Protein AF-A0A1X4NKV0-F1 (afdb_monomer)

Mean predicted aligned error: 7.66 Å

Solvent-accessible surface area (backbone atoms only — not comparable to full-atom values): 5813 Å² total; per-residue (Å²): 141,61,68,67,61,55,55,49,52,53,51,35,36,42,66,33,41,86,75,74,41,76,37,82,85,41,43,68,59,60,76,73,48,93,58,77,46,65,63,72,86,75,58,51,52,80,47,67,41,62,34,37,45,84,96,45,77,42,67,30,39,58,89,44,45,64,68,49,51,55,25,37,76,48,56,2,44,64,49,42,51,52,54,54,50,58,55,53,59,55,63,67,73,64,71,75,82,127

InterPro domains:
  IPR015928 Aconitase/3-isopropylmalate dehydratase, swivel [G3DSA:3.20.19.10] (4-85)

pLDDT: mean 86.45, std 15.25, range [43.81, 97.62]

Organism: NCBI:txid1123756

Foldseek 3Di:
DPVVVVVVQQVCLQQLHDDWADDPVCVVLVVPAPDKDFDLVPDDAQAWTWIDGPPDIDTIGDHDDRVSSVQNVLNHDVSVVVVVVVVVVVVVVPPDDD

Nearest PDB structures (foldseek):
  2dn6-assembly1_A  TM=3.571E-01  e=7.160E-01  Homo sapiens
  5hzi-assembly2_B  TM=4.156E-01  e=5.271E+00  Homo sapiens
  5c6r-assembly1_A  TM=3.438E-01  e=7.272E+00  Mus musculus

Secondary structure (DSSP, 8-state):
--HHHHHHHHHHHHTT----B--TTTHHHHHT-S--EE-STT--TTSPEEEEETTEEEEEB----HHHHHHHHTTSHHHHHHHHHHHHHHHHTT----

Structure (mmCIF, N/CA/C/O backbone):
data_AF-A0A1X4NKV0-F1
#
_entry.id   AF-A0A1X4NKV0-F1
#
loop_
_atom_site.group_PDB
_atom_site.id
_atom_site.type_symbol
_atom_site.label_atom_id
_atom_site.label_alt_id
_atom_site.label_comp_id
_atom_site.label_asym_id
_atom_site.label_entity_id
_atom_site.label_seq_id
_atom_site.pdbx_PDB_ins_code
_atom_site.Cartn_x
_atom_site.Cartn_y
_atom_site.Cartn_z
_atom_site.occupancy
_atom_site.B_iso_or_equiv
_atom_site.auth_seq_id
_atom_site.auth_comp_id
_atom_site.auth_asym_id
_atom_site.auth_atom_id
_atom_site.pdbx_PDB_model_num
ATOM 1 N N . MET A 1 1 ? 9.906 21.221 0.491 1.00 43.81 1 MET A N 1
ATOM 2 C CA . MET A 1 1 ? 10.077 20.156 1.509 1.00 43.81 1 MET A CA 1
ATOM 3 C C . MET A 1 1 ? 9.508 18.839 0.964 1.00 43.81 1 MET A C 1
ATOM 5 O O . MET A 1 1 ? 8.658 18.239 1.595 1.00 43.81 1 MET A O 1
ATOM 9 N N . GLU A 1 2 ? 9.945 18.397 -0.225 1.00 50.53 2 GLU A N 1
ATOM 10 C CA . GLU A 1 2 ? 9.207 17.383 -1.019 1.00 50.53 2 GLU A CA 1
ATOM 11 C C . GLU A 1 2 ? 10.005 16.088 -1.270 1.00 50.53 2 GLU A C 1
ATOM 13 O O . GLU A 1 2 ? 9.430 15.007 -1.370 1.00 50.53 2 GLU A O 1
ATOM 18 N N . ASN A 1 3 ? 11.345 16.143 -1.275 1.00 49.12 3 ASN A N 1
ATOM 19 C CA . ASN A 1 3 ? 12.179 14.961 -1.548 1.00 49.12 3 ASN A CA 1
ATOM 20 C C . ASN A 1 3 ? 12.152 13.894 -0.442 1.00 49.12 3 ASN A C 1
ATOM 22 O O . ASN A 1 3 ? 12.293 12.710 -0.746 1.00 49.12 3 ASN A O 1
ATOM 26 N N . ARG A 1 4 ? 11.950 14.277 0.829 1.00 55.81 4 ARG A N 1
ATOM 27 C CA . ARG A 1 4 ? 11.907 13.303 1.938 1.00 55.81 4 ARG A CA 1
ATOM 28 C C . ARG A 1 4 ? 10.713 12.358 1.803 1.00 55.81 4 ARG A C 1
ATOM 30 O O . ARG A 1 4 ? 10.868 11.170 2.050 1.00 55.81 4 ARG A O 1
ATOM 37 N N . CYS A 1 5 ? 9.573 12.858 1.322 1.00 76.50 5 CYS A N 1
ATOM 38 C CA . CYS A 1 5 ? 8.379 12.044 1.106 1.00 76.50 5 CYS A CA 1
ATOM 39 C C . CYS A 1 5 ? 8.556 11.041 -0.044 1.00 76.50 5 CYS A C 1
ATOM 41 O O . CYS A 1 5 ? 8.096 9.911 0.071 1.00 76.50 5 CYS A O 1
ATOM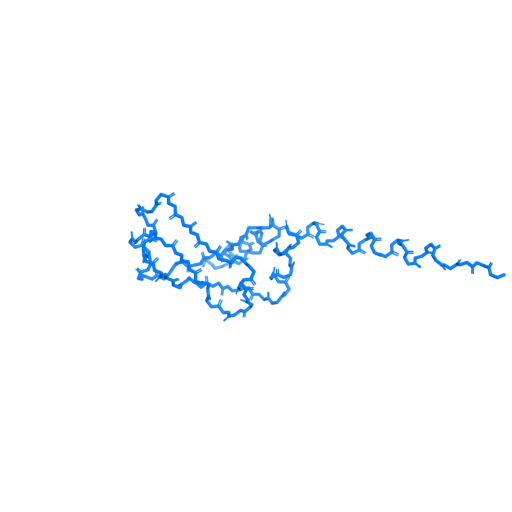 43 N N . ARG A 1 6 ? 9.283 11.402 -1.114 1.00 85.19 6 ARG A N 1
ATOM 44 C CA . ARG A 1 6 ? 9.549 10.494 -2.249 1.00 85.19 6 ARG A CA 1
ATOM 45 C C . ARG A 1 6 ? 10.480 9.341 -1.875 1.00 85.19 6 ARG A C 1
ATOM 47 O O . ARG A 1 6 ? 10.197 8.194 -2.202 1.00 85.19 6 ARG A O 1
ATOM 54 N N . ILE A 1 7 ? 11.578 9.641 -1.175 1.00 89.75 7 ILE A N 1
ATOM 55 C CA . ILE A 1 7 ? 12.526 8.611 -0.718 1.00 89.75 7 ILE A CA 1
ATOM 56 C C . ILE A 1 7 ? 11.848 7.694 0.300 1.00 89.75 7 ILE A C 1
ATOM 58 O O . ILE A 1 7 ? 11.973 6.476 0.214 1.00 89.75 7 ILE A O 1
ATOM 62 N N . PHE A 1 8 ? 11.096 8.271 1.238 1.00 90.75 8 PHE A N 1
ATOM 63 C CA . PHE A 1 8 ? 10.367 7.492 2.229 1.00 90.75 8 PHE A CA 1
ATOM 64 C C . PHE A 1 8 ? 9.343 6.554 1.577 1.00 90.75 8 PHE A C 1
ATOM 66 O O . PHE A 1 8 ? 9.313 5.375 1.912 1.00 90.75 8 PHE A O 1
ATOM 73 N N . HIS A 1 9 ? 8.593 7.032 0.579 1.00 92.44 9 HIS A N 1
ATOM 74 C CA . HIS A 1 9 ? 7.666 6.210 -0.203 1.00 92.44 9 HIS A CA 1
ATOM 75 C C . HIS A 1 9 ? 8.357 5.001 -0.853 1.00 92.44 9 HIS A C 1
ATOM 77 O O . HIS A 1 9 ? 7.915 3.867 -0.679 1.00 92.44 9 HIS A O 1
ATOM 83 N N . ALA A 1 10 ? 9.484 5.225 -1.536 1.00 94.12 10 ALA A N 1
ATOM 84 C CA . ALA A 1 10 ? 10.254 4.145 -2.152 1.00 94.12 10 ALA A CA 1
ATOM 85 C C . ALA A 1 10 ? 10.787 3.142 -1.114 1.00 94.12 10 ALA A C 1
ATOM 87 O O . ALA A 1 10 ? 10.779 1.936 -1.349 1.00 94.12 10 ALA A O 1
ATOM 88 N N . ASN A 1 11 ? 11.219 3.623 0.055 1.00 95.44 11 ASN A N 1
ATOM 89 C CA . ASN A 1 11 ? 11.709 2.759 1.127 1.00 95.44 11 ASN A CA 1
ATOM 90 C C . ASN A 1 11 ? 10.611 1.857 1.704 1.00 95.44 11 ASN A C 1
ATOM 92 O O . ASN A 1 11 ? 10.888 0.690 1.969 1.00 95.44 11 ASN A O 1
ATOM 96 N N . LEU A 1 12 ? 9.382 2.364 1.858 1.00 96.75 12 LEU A N 1
ATOM 97 C CA . LEU A 1 12 ? 8.240 1.551 2.290 1.00 96.75 12 LEU A CA 1
ATOM 98 C C . LEU A 1 12 ? 7.997 0.392 1.317 1.00 96.75 12 LEU A C 1
ATOM 100 O O . LEU A 1 12 ? 7.963 -0.762 1.737 1.00 96.75 12 LEU A O 1
ATOM 104 N N . ILE A 1 13 ? 7.954 0.680 0.014 1.00 96.88 13 ILE A N 1
ATOM 105 C CA . ILE A 1 13 ? 7.772 -0.339 -1.032 1.00 96.88 13 ILE A CA 1
ATOM 106 C C . ILE A 1 13 ? 8.908 -1.364 -1.006 1.00 96.88 13 ILE A C 1
ATOM 108 O O . ILE A 1 13 ? 8.668 -2.571 -1.042 1.00 96.88 13 ILE A O 1
ATOM 112 N N . ASN A 1 14 ? 10.155 -0.897 -0.897 1.00 97.31 14 ASN A N 1
ATOM 113 C CA . ASN A 1 14 ? 11.325 -1.772 -0.831 1.00 97.31 14 ASN A CA 1
ATOM 114 C C . ASN A 1 14 ? 11.276 -2.724 0.371 1.00 97.31 14 ASN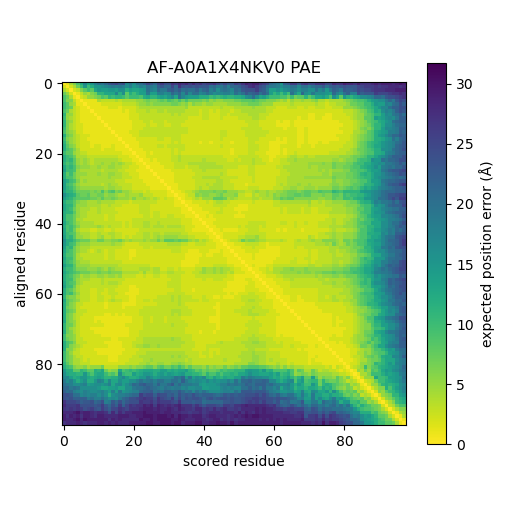 A C 1
ATOM 116 O O . ASN A 1 14 ? 11.772 -3.847 0.267 1.00 97.31 14 ASN A O 1
ATOM 120 N N . ALA A 1 15 ? 10.666 -2.289 1.475 1.00 97.62 15 ALA A N 1
ATOM 121 C CA . ALA A 1 15 ? 10.445 -3.077 2.682 1.00 97.62 15 ALA A CA 1
ATOM 122 C C . ALA A 1 15 ? 9.176 -3.953 2.637 1.00 97.62 15 ALA A C 1
ATOM 124 O O . ALA A 1 15 ? 8.886 -4.628 3.619 1.00 97.62 15 ALA A O 1
ATOM 125 N N . GLY A 1 16 ? 8.416 -3.946 1.535 1.00 96.75 16 GLY A N 1
ATOM 126 C CA . GLY A 1 16 ? 7.169 -4.708 1.416 1.00 96.75 16 GLY A CA 1
ATOM 127 C C . GLY A 1 16 ? 5.958 -4.045 2.085 1.00 96.75 16 GLY A C 1
ATOM 128 O O . GLY A 1 16 ? 4.936 -4.695 2.274 1.00 96.75 16 GLY A O 1
ATOM 129 N N . ILE A 1 17 ? 6.050 -2.763 2.447 1.00 96.88 17 ILE A N 1
ATOM 130 C CA . ILE A 1 17 ? 4.974 -2.005 3.096 1.00 96.88 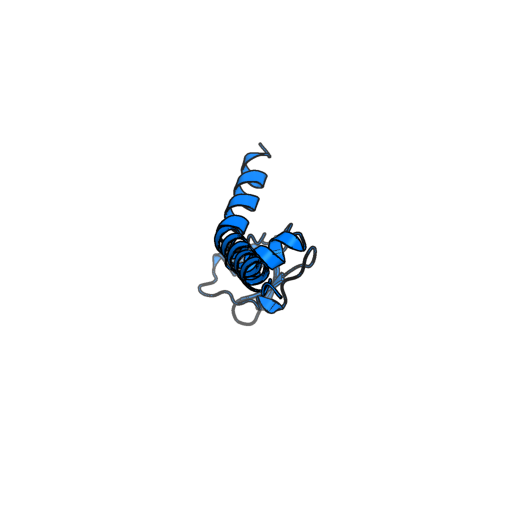17 ILE A CA 1
ATOM 131 C C . ILE A 1 17 ? 4.188 -1.239 2.032 1.00 96.88 17 ILE A C 1
ATOM 133 O O . ILE A 1 17 ? 4.777 -0.48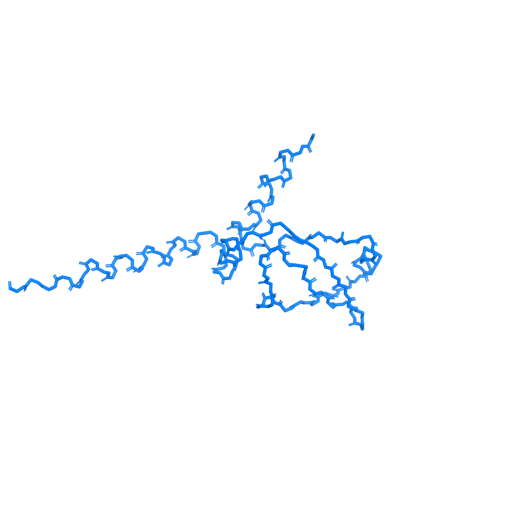7 1.259 1.00 96.88 17 ILE A O 1
ATOM 137 N N . LEU A 1 18 ? 2.859 -1.390 2.023 1.00 95.69 18 LEU A N 1
ATOM 138 C CA . LEU A 1 18 ? 1.947 -0.700 1.106 1.00 95.69 18 LEU A CA 1
ATOM 139 C C . LEU A 1 18 ? 1.710 0.765 1.549 1.00 95.69 18 LEU A C 1
ATOM 141 O O . LEU A 1 18 ? 1.057 0.986 2.571 1.00 95.69 18 LEU A O 1
ATOM 145 N N . PRO A 1 19 ? 2.189 1.782 0.805 1.00 94.25 19 PRO A N 1
ATOM 146 C CA . PRO A 1 19 ? 1.988 3.184 1.161 1.00 94.25 19 PRO A CA 1
ATOM 147 C C . PRO A 1 19 ? 0.646 3.712 0.628 1.00 94.25 19 PRO A C 1
ATOM 149 O O . PRO A 1 19 ? 0.533 4.078 -0.543 1.00 94.25 19 PRO A O 1
ATOM 152 N N . LEU A 1 20 ? -0.364 3.788 1.496 1.00 93.69 20 LEU A N 1
ATOM 153 C CA . LEU A 1 20 ? -1.677 4.360 1.177 1.00 93.69 20 LEU A CA 1
ATOM 154 C C . LEU A 1 20 ? -1.794 5.808 1.661 1.00 93.69 20 LEU A C 1
ATOM 156 O O . LEU A 1 20 ? -1.255 6.182 2.702 1.00 93.69 20 LEU A O 1
ATOM 160 N N . ILE A 1 21 ? -2.535 6.615 0.907 1.00 92.38 21 ILE A N 1
ATOM 161 C CA . ILE A 1 21 ? -2.842 8.010 1.216 1.00 92.38 21 ILE A CA 1
ATOM 162 C C . ILE A 1 21 ? -4.348 8.119 1.443 1.00 92.38 21 ILE A C 1
ATOM 164 O O . ILE A 1 21 ? -5.147 7.859 0.536 1.00 92.38 21 ILE A O 1
ATOM 168 N N . ALA A 1 22 ? -4.724 8.510 2.660 1.00 91.69 22 ALA A N 1
ATOM 169 C CA . ALA A 1 22 ? -6.115 8.710 3.027 1.00 91.69 22 ALA A CA 1
ATOM 170 C C . ALA A 1 22 ? -6.714 9.937 2.338 1.00 91.69 22 ALA A C 1
ATOM 172 O O . ALA A 1 22 ? -6.106 11.010 2.321 1.00 91.69 22 ALA A O 1
ATOM 173 N N . THR A 1 23 ? -7.925 9.785 1.806 1.00 90.25 23 THR A N 1
ATOM 174 C CA . THR A 1 23 ? -8.709 10.925 1.327 1.00 90.25 23 THR A CA 1
ATOM 175 C C . THR A 1 23 ? -9.322 11.672 2.509 1.00 90.25 23 THR A C 1
ATOM 177 O O . THR A 1 23 ? -9.398 11.143 3.620 1.00 90.25 23 THR A O 1
ATOM 180 N N . VAL A 1 24 ? -9.758 12.912 2.286 1.00 91.38 24 VAL A N 1
ATOM 181 C CA . VAL A 1 24 ? -10.367 13.741 3.339 1.00 91.38 24 VAL A CA 1
ATOM 182 C C . VAL A 1 24 ? -11.618 13.068 3.909 1.00 91.38 24 VAL A C 1
ATOM 184 O O . VAL A 1 24 ? -11.852 13.124 5.112 1.00 91.38 24 VAL A O 1
ATOM 187 N N . GLU A 1 25 ? -12.380 12.368 3.069 1.00 91.38 25 GLU A N 1
ATOM 188 C CA . GLU A 1 25 ? -13.603 11.669 3.467 1.00 91.38 25 GLU A CA 1
ATOM 189 C C . GLU A 1 25 ? -13.318 10.452 4.358 1.00 91.38 25 GLU A C 1
ATOM 191 O O . GLU A 1 25 ? -14.107 10.144 5.247 1.00 91.38 25 GLU A O 1
ATOM 196 N N .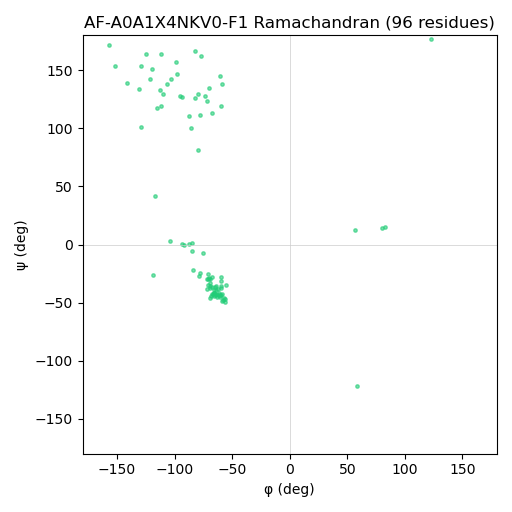 ALA A 1 26 ? -12.188 9.769 4.145 1.00 90.94 26 ALA A N 1
ATOM 197 C CA . ALA A 1 26 ? -11.817 8.571 4.896 1.00 90.94 26 ALA A CA 1
ATOM 198 C C . ALA A 1 26 ? -11.123 8.879 6.236 1.00 90.94 26 ALA A C 1
ATOM 200 O O . ALA A 1 26 ? -11.108 8.031 7.127 1.00 90.94 26 ALA A O 1
ATOM 201 N N . GLN A 1 27 ? -10.534 10.071 6.392 1.00 90.88 27 GLN A N 1
ATOM 202 C CA . GLN A 1 27 ? -9.736 10.432 7.572 1.00 90.88 27 GLN A CA 1
ATOM 203 C C . GLN A 1 27 ? -10.482 10.297 8.910 1.00 90.88 27 GLN A C 1
ATOM 205 O O . GLN A 1 27 ? -9.904 9.700 9.820 1.00 90.88 27 GLN A O 1
ATOM 210 N N . PRO A 1 28 ? -11.731 10.786 9.068 1.00 93.06 28 PRO A N 1
ATOM 211 C CA . PRO A 1 28 ? -12.450 10.650 10.333 1.00 93.06 28 PRO A CA 1
ATOM 212 C C . PRO A 1 28 ? -12.682 9.188 10.722 1.00 93.06 28 PRO A C 1
ATOM 214 O O . PRO A 1 28 ? -12.451 8.823 11.869 1.00 93.06 28 PRO A O 1
ATOM 217 N N . ALA A 1 29 ? -13.074 8.347 9.758 1.00 91.38 29 ALA A N 1
ATOM 218 C CA . ALA A 1 29 ? -13.321 6.928 9.994 1.00 91.38 29 ALA A CA 1
ATOM 219 C C . ALA A 1 29 ? -12.027 6.175 10.338 1.00 91.38 29 ALA A C 1
ATOM 221 O O . ALA A 1 29 ? -12.012 5.391 11.280 1.00 91.38 29 ALA A O 1
ATOM 222 N N . LEU A 1 30 ? -10.928 6.456 9.625 1.00 92.38 30 LEU A N 1
ATOM 223 C CA . LEU A 1 30 ? -9.614 5.857 9.888 1.00 92.38 30 LEU A CA 1
ATOM 224 C C . LEU A 1 30 ? -9.049 6.240 11.260 1.00 92.38 30 LEU A C 1
ATOM 226 O O . LEU A 1 30 ? -8.389 5.420 11.889 1.00 92.38 30 LEU A O 1
ATOM 230 N N . ALA A 1 31 ? -9.292 7.467 11.727 1.00 91.69 31 ALA A N 1
ATOM 231 C CA . ALA A 1 31 ? -8.767 7.941 13.007 1.00 91.69 31 ALA A CA 1
ATOM 232 C C . ALA A 1 31 ? -9.385 7.224 14.218 1.00 91.69 31 ALA A C 1
ATOM 234 O O . ALA A 1 31 ? -8.738 7.118 15.257 1.00 91.69 31 ALA A O 1
ATOM 235 N N . SER A 1 32 ? -10.624 6.745 14.089 1.00 91.88 32 SER A N 1
ATOM 236 C CA . SER A 1 32 ? -11.346 6.012 15.136 1.00 91.88 32 SER A CA 1
ATOM 237 C C . SER A 1 32 ? -11.421 4.503 14.890 1.00 91.88 32 SER A C 1
ATOM 239 O O . SER A 1 32 ? -12.112 3.807 15.628 1.00 91.88 32 SER A O 1
ATOM 241 N N . ALA A 1 33 ? -10.790 3.999 13.828 1.00 91.12 33 ALA A N 1
ATOM 242 C CA . ALA A 1 33 ? -10.868 2.593 13.458 1.00 91.12 33 ALA A CA 1
ATOM 243 C C . ALA A 1 33 ? -9.876 1.743 14.258 1.00 91.12 33 ALA A C 1
ATOM 245 O O . ALA A 1 33 ? -8.670 1.972 14.196 1.00 91.12 33 ALA A O 1
ATOM 246 N N . ASP A 1 34 ? -10.374 0.692 14.908 1.00 91.94 34 ASP A N 1
ATOM 247 C CA . ASP A 1 34 ? -9.525 -0.353 15.496 1.00 91.94 34 ASP A CA 1
ATOM 248 C C . ASP A 1 34 ? -9.024 -1.352 14.439 1.00 91.94 34 ASP A C 1
ATOM 250 O O . ASP A 1 34 ? -7.969 -1.969 14.590 1.00 91.94 34 ASP A O 1
ATOM 254 N N . GLN A 1 35 ? -9.787 -1.521 13.354 1.00 94.12 35 GLN A N 1
ATOM 255 C CA . GLN A 1 35 ? -9.498 -2.477 12.292 1.00 94.12 35 GLN A CA 1
ATOM 256 C C . GLN A 1 35 ? -9.828 -1.896 10.915 1.00 94.12 35 GLN A C 1
ATOM 258 O O . GLN A 1 35 ? -10.869 -1.271 10.714 1.00 94.12 35 GLN A O 1
ATOM 263 N N . VAL A 1 36 ? -8.941 -2.164 9.955 1.00 95.06 36 VAL A N 1
ATOM 264 C CA . VAL A 1 36 ? -9.097 -1.831 8.535 1.00 95.06 36 VAL A CA 1
ATOM 265 C C . VAL A 1 36 ? -8.772 -3.077 7.722 1.00 95.06 36 VAL A C 1
ATOM 267 O O . VAL A 1 36 ? -7.764 -3.738 7.983 1.00 95.06 36 VAL A O 1
ATOM 270 N N . SER A 1 37 ? -9.606 -3.404 6.741 1.00 96.06 37 SER A N 1
ATOM 271 C CA . SER A 1 37 ? -9.362 -4.502 5.805 1.00 96.06 37 SER A CA 1
ATOM 272 C C . SER A 1 37 ? -9.280 -3.994 4.369 1.00 96.06 37 SER A C 1
ATOM 274 O O . SER A 1 37 ? -9.862 -2.975 4.000 1.00 96.06 37 SER A O 1
ATOM 276 N N . LEU A 1 38 ? -8.510 -4.701 3.547 1.00 96.19 38 LEU A N 1
ATOM 277 C CA . LEU A 1 38 ? -8.425 -4.483 2.108 1.00 96.19 38 LEU A CA 1
ATOM 278 C C . LEU A 1 38 ? -8.071 -5.798 1.421 1.00 96.19 38 LEU A C 1
ATOM 280 O O . LEU A 1 38 ? -7.428 -6.660 2.023 1.00 96.19 38 LEU A O 1
ATOM 284 N N . ASP A 1 39 ? -8.470 -5.930 0.160 1.00 95.62 39 ASP A N 1
ATOM 285 C CA . ASP A 1 39 ? -8.005 -7.008 -0.707 1.00 95.62 39 ASP A CA 1
ATOM 286 C C . ASP A 1 39 ? -6.709 -6.568 -1.394 1.00 95.62 39 ASP A C 1
ATOM 288 O O . ASP A 1 39 ? -6.700 -5.660 -2.230 1.00 95.62 39 ASP A O 1
ATOM 292 N N . PHE A 1 40 ? -5.598 -7.194 -1.008 1.00 94.44 40 PHE A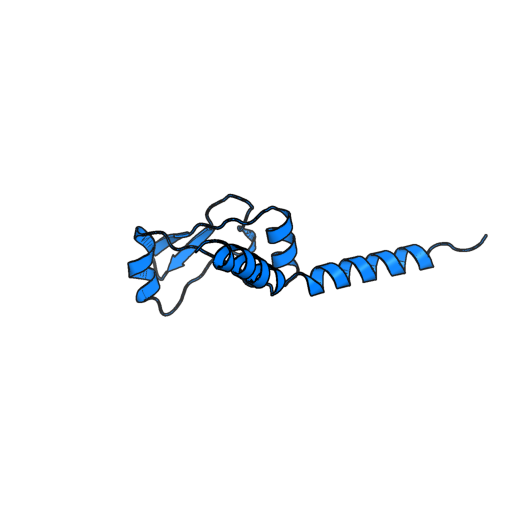 N 1
ATOM 293 C CA . PHE A 1 40 ? -4.291 -6.851 -1.550 1.00 94.44 40 PHE A CA 1
ATOM 294 C C . PHE A 1 40 ? -4.123 -7.316 -3.005 1.00 94.44 40 PHE A C 1
ATOM 296 O O . PHE A 1 40 ? -3.430 -6.656 -3.782 1.00 94.44 40 PHE A O 1
ATOM 303 N N . ASP A 1 41 ? -4.790 -8.398 -3.412 1.00 92.94 41 ASP A N 1
ATOM 304 C CA . ASP A 1 41 ? -4.696 -8.912 -4.782 1.00 92.94 41 ASP A CA 1
ATOM 305 C C . ASP A 1 41 ? -5.402 -7.987 -5.783 1.00 92.94 41 ASP A C 1
ATOM 307 O O . ASP A 1 41 ? -5.006 -7.898 -6.950 1.00 92.94 41 ASP A O 1
ATOM 311 N N . ALA A 1 42 ? -6.383 -7.217 -5.306 1.00 93.38 42 ALA A N 1
ATOM 312 C CA . ALA A 1 42 ? -7.060 -6.177 -6.071 1.00 93.38 42 ALA A CA 1
ATOM 313 C C . ALA A 1 42 ? -6.229 -4.889 -6.255 1.00 93.38 42 ALA A C 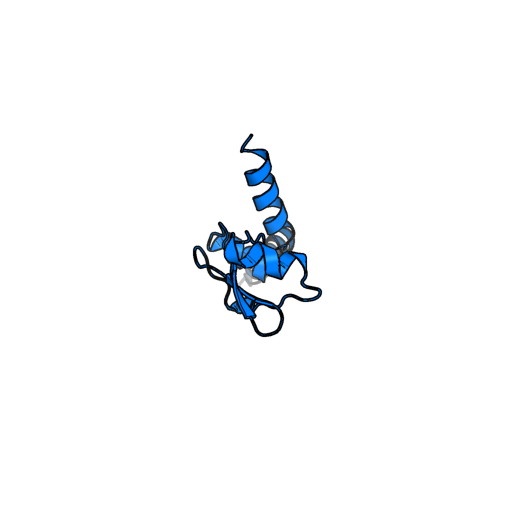1
ATOM 315 O O . ALA A 1 42 ? -6.644 -4.004 -7.007 1.00 93.38 42 ALA A O 1
ATOM 316 N N . VAL A 1 43 ? -5.060 -4.755 -5.611 1.00 94.88 43 VAL A N 1
ATOM 317 C CA . VAL A 1 43 ? -4.199 -3.569 -5.755 1.00 94.88 43 VAL A CA 1
ATOM 318 C C . VAL A 1 43 ? -3.546 -3.551 -7.141 1.00 94.88 43 VAL A C 1
ATOM 320 O O . VAL A 1 43 ? -2.835 -4.479 -7.547 1.00 94.88 43 VAL A O 1
ATOM 323 N N . GLN A 1 44 ? -3.766 -2.453 -7.865 1.00 95.06 44 GLN A N 1
ATOM 324 C CA . GLN A 1 44 ? -3.269 -2.225 -9.220 1.00 95.06 44 GLN A CA 1
ATOM 325 C C . GLN A 1 44 ? -2.566 -0.872 -9.320 1.00 95.06 44 GLN A C 1
ATOM 327 O O . GLN A 1 44 ? -2.874 0.054 -8.576 1.00 95.06 44 GLN A O 1
ATOM 332 N N . SER A 1 45 ? -1.634 -0.747 -10.264 1.00 94.50 45 SER A N 1
ATOM 333 C CA . SER A 1 45 ? -0.964 0.526 -10.536 1.00 94.50 45 SER A CA 1
ATOM 334 C C . SER A 1 45 ? -1.974 1.607 -10.912 1.00 94.50 45 SER A C 1
ATOM 336 O O . SER A 1 45 ? -2.893 1.338 -11.684 1.00 94.50 45 SER A O 1
ATOM 338 N N . ASP A 1 46 ? -1.778 2.816 -10.387 1.00 86.88 46 ASP A N 1
ATOM 339 C CA . ASP A 1 46 ? -2.594 4.006 -10.681 1.00 86.88 46 ASP A CA 1
ATOM 340 C C . ASP A 1 46 ? -4.111 3.877 -10.404 1.00 86.88 46 ASP A C 1
ATOM 342 O O . ASP A 1 46 ? -4.891 4.754 -10.778 1.00 86.88 46 ASP A O 1
ATOM 346 N N . ALA A 1 47 ? -4.544 2.824 -9.702 1.00 92.56 47 ALA A N 1
ATOM 347 C CA . ALA A 1 47 ? -5.929 2.629 -9.286 1.00 92.56 47 ALA A CA 1
ATOM 348 C C . ALA A 1 47 ? -6.090 2.883 -7.775 1.00 92.56 47 ALA A C 1
ATOM 350 O O . ALA A 1 47 ? -5.253 2.445 -6.988 1.00 92.56 47 ALA A O 1
ATOM 351 N N . PRO A 1 48 ? -7.163 3.561 -7.326 1.00 93.94 48 PRO A N 1
ATOM 352 C CA . PRO A 1 48 ? -7.474 3.655 -5.903 1.00 93.94 48 PRO A CA 1
ATOM 353 C C . PRO A 1 48 ? -7.725 2.279 -5.277 1.00 93.94 48 PRO A C 1
ATOM 355 O O . PRO A 1 48 ? -8.348 1.412 -5.890 1.00 93.94 48 PRO A O 1
ATOM 358 N N . VAL A 1 49 ? -7.318 2.115 -4.021 1.00 95.94 49 VAL A N 1
ATOM 359 C CA . VAL A 1 49 ? -7.519 0.890 -3.241 1.00 95.94 49 VAL A CA 1
ATOM 360 C C . VAL A 1 49 ? -8.801 1.014 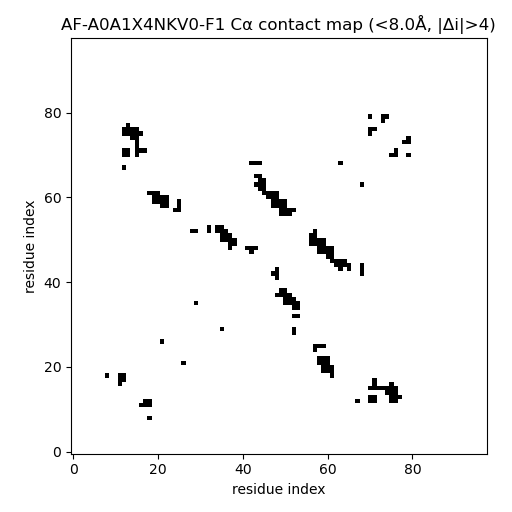-2.436 1.00 95.94 49 VAL A C 1
ATOM 362 O O . VAL A 1 49 ? -8.984 1.981 -1.692 1.00 95.94 49 VAL A O 1
ATOM 365 N N . LYS A 1 50 ? -9.692 0.031 -2.571 1.00 96.69 50 LYS A N 1
ATOM 366 C CA . LYS A 1 50 ? -10.861 -0.083 -1.700 1.00 96.69 50 LYS A CA 1
ATOM 367 C C . LYS A 1 50 ? -10.407 -0.575 -0.326 1.00 96.69 50 LYS A C 1
ATOM 369 O O . LYS A 1 50 ? -9.744 -1.605 -0.236 1.00 96.69 50 LYS A O 1
ATOM 374 N N . VAL A 1 51 ? -10.792 0.147 0.718 1.00 96.62 51 VAL A N 1
ATOM 375 C CA . VAL A 1 51 ? -10.611 -0.268 2.111 1.00 96.62 51 VAL A CA 1
ATOM 376 C C . VAL A 1 51 ? -11.962 -0.325 2.801 1.00 96.62 51 VAL A C 1
ATOM 378 O O . VAL A 1 51 ? -12.821 0.522 2.549 1.00 96.62 51 VAL A O 1
ATOM 381 N N . ASP A 1 52 ? -12.138 -1.311 3.666 1.00 96.62 52 ASP A N 1
ATOM 382 C CA . ASP A 1 52 ? -13.339 -1.499 4.464 1.00 96.62 52 ASP A CA 1
ATOM 383 C C . ASP A 1 52 ? -13.011 -1.207 5.941 1.00 96.62 52 ASP A C 1
ATOM 385 O O . ASP A 1 52 ? -12.004 -1.670 6.487 1.00 96.62 52 ASP A O 1
ATOM 389 N N . ILE A 1 53 ? -13.838 -0.367 6.565 1.00 94.12 53 ILE A N 1
ATOM 390 C CA . ILE A 1 53 ? -13.730 0.088 7.955 1.00 94.12 53 ILE A CA 1
ATOM 391 C C . ILE A 1 53 ? -15.092 -0.145 8.608 1.00 94.12 53 ILE A C 1
ATOM 393 O O . ILE A 1 53 ? -16.042 0.609 8.384 1.00 94.12 53 ILE A O 1
ATOM 397 N N . GLY A 1 54 ? -15.213 -1.223 9.384 1.00 90.00 54 GLY A N 1
ATOM 398 C CA . GLY A 1 54 ? -16.515 -1.689 9.864 1.00 90.00 54 GLY A CA 1
ATOM 399 C C . GLY A 1 54 ? -17.449 -2.004 8.690 1.00 90.00 54 GLY A C 1
ATOM 400 O O . GLY A 1 54 ? -17.116 -2.813 7.829 1.00 90.00 54 GLY A O 1
ATOM 401 N N . GLU A 1 55 ? -18.606 -1.343 8.641 1.00 90.81 55 GLU A N 1
ATOM 402 C CA . GLU A 1 55 ? -19.602 -1.494 7.565 1.00 90.81 55 GLU A CA 1
ATOM 403 C C . GLU A 1 55 ? -19.424 -0.484 6.416 1.00 90.81 55 GLU A C 1
ATOM 405 O O . GLU A 1 55 ? -20.196 -0.480 5.456 1.00 90.81 55 GLU A O 1
ATOM 410 N N . GLN A 1 56 ? -18.425 0.400 6.503 1.00 93.06 56 GLN A N 1
ATOM 411 C CA . GLN A 1 56 ? -18.194 1.459 5.524 1.00 93.06 56 GLN A CA 1
ATOM 412 C C . GLN A 1 56 ? -17.028 1.120 4.598 1.00 93.06 56 GLN A C 1
ATOM 414 O O . GLN A 1 56 ? -16.002 0.600 5.029 1.00 93.06 56 GLN A O 1
ATOM 419 N N . SER A 1 57 ? -17.162 1.483 3.323 1.00 95.31 57 SER A N 1
ATOM 420 C CA . SER A 1 57 ? -16.105 1.336 2.323 1.00 95.31 57 SER A CA 1
ATOM 421 C C . SER A 1 57 ? -15.594 2.695 1.866 1.00 95.31 57 SER A C 1
ATOM 423 O O . SER A 1 57 ? -16.375 3.561 1.470 1.00 95.31 57 SER A O 1
ATOM 425 N N . PHE A 1 58 ? -14.275 2.844 1.816 1.00 95.44 58 PHE A N 1
ATOM 426 C CA . PHE A 1 58 ? -13.600 4.042 1.325 1.00 95.44 58 PHE A CA 1
ATOM 427 C C . PHE A 1 58 ? -12.620 3.698 0.207 1.00 95.44 58 PHE A C 1
ATOM 429 O O . PHE A 1 58 ? -12.238 2.544 0.009 1.00 95.44 58 PHE A O 1
ATOM 436 N N . ARG A 1 59 ? -12.202 4.718 -0.545 1.00 95.38 59 ARG A N 1
ATOM 437 C CA . ARG A 1 59 ? -11.141 4.597 -1.547 1.00 95.38 59 ARG A CA 1
ATOM 438 C C . ARG A 1 59 ? -9.935 5.391 -1.080 1.00 95.38 59 ARG A C 1
ATOM 440 O O . ARG A 1 59 ? -10.039 6.601 -0.926 1.00 95.38 59 ARG A O 1
ATOM 447 N N . LEU A 1 60 ? -8.805 4.723 -0.877 1.00 94.44 60 LEU A N 1
ATOM 448 C CA . LEU A 1 60 ? -7.520 5.373 -0.618 1.00 94.44 60 LEU A CA 1
ATOM 449 C C . LEU A 1 60 ? -6.707 5.431 -1.911 1.00 94.44 60 LEU A C 1
ATOM 451 O O . LEU A 1 60 ? -6.930 4.655 -2.839 1.00 94.44 60 LEU A O 1
ATOM 455 N N . THR A 1 61 ? -5.762 6.360 -1.985 1.00 93.88 61 THR A N 1
ATOM 456 C CA . THR A 1 61 ? -4.931 6.560 -3.183 1.00 93.88 61 THR A CA 1
ATOM 457 C C . THR A 1 61 ? -3.479 6.179 -2.923 1.00 93.88 61 THR A C 1
ATOM 459 O O . THR A 1 61 ? -3.056 6.044 -1.776 1.00 93.88 61 THR A O 1
ATOM 462 N N . HIS A 1 62 ? -2.704 5.992 -3.989 1.00 93.19 62 HIS A N 1
ATOM 463 C CA . HIS A 1 62 ? -1.268 5.729 -3.926 1.00 93.19 62 HIS A CA 1
ATOM 464 C C . HIS A 1 62 ? -0.588 6.130 -5.240 1.00 93.19 62 HIS A C 1
ATOM 466 O O . HIS A 1 62 ? -1.260 6.386 -6.237 1.00 93.19 62 HIS A O 1
ATOM 472 N N . GLN A 1 63 ? 0.744 6.106 -5.268 1.00 92.81 63 GLN A N 1
ATOM 473 C CA . GLN A 1 63 ? 1.560 6.383 -6.460 1.00 92.81 63 GLN A CA 1
ATOM 474 C C . GLN A 1 63 ? 2.390 5.155 -6.880 1.00 92.81 63 GLN A C 1
ATOM 476 O O . GLN A 1 63 ? 3.572 5.272 -7.190 1.00 92.81 63 GLN A O 1
ATOM 481 N N . LEU A 1 64 ? 1.784 3.964 -6.834 1.00 94.12 64 LEU A N 1
ATOM 482 C CA . LEU A 1 64 ? 2.446 2.713 -7.202 1.00 94.12 64 LEU A CA 1
ATOM 483 C C . LEU A 1 64 ? 2.491 2.522 -8.715 1.00 94.12 64 LEU A C 1
ATOM 485 O O . LEU A 1 64 ? 1.459 2.537 -9.387 1.00 94.12 64 LEU A O 1
ATOM 489 N N . THR A 1 65 ? 3.682 2.226 -9.224 1.00 95.44 65 THR A N 1
ATOM 490 C CA . THR A 1 65 ? 3.870 1.715 -10.583 1.00 95.44 65 THR A CA 1
ATOM 491 C C . THR A 1 65 ? 3.620 0.205 -10.639 1.00 95.44 65 THR A C 1
ATOM 493 O O . THR A 1 65 ? 3.630 -0.489 -9.620 1.00 95.44 65 THR A O 1
ATOM 496 N N . ALA A 1 66 ? 3.491 -0.357 -11.845 1.00 95.56 66 ALA A N 1
ATOM 497 C CA . ALA A 1 66 ? 3.374 -1.810 -12.025 1.00 95.56 66 ALA A CA 1
ATOM 498 C C . ALA A 1 66 ? 4.548 -2.587 -11.390 1.00 95.56 66 ALA A C 1
ATOM 500 O O . ALA A 1 66 ? 4.363 -3.672 -10.834 1.00 95.56 66 ALA A O 1
ATOM 501 N N . ARG A 1 67 ? 5.756 -2.005 -11.423 1.00 95.00 67 ARG A N 1
ATOM 502 C CA . ARG A 1 67 ? 6.957 -2.576 -10.802 1.00 95.00 67 ARG A CA 1
ATOM 503 C C . ARG A 1 67 ? 6.859 -2.588 -9.277 1.00 95.00 67 ARG A C 1
ATOM 505 O O . ARG A 1 67 ? 7.346 -3.531 -8.648 1.00 95.00 67 ARG A O 1
ATOM 512 N N . ASP A 1 68 ? 6.259 -1.562 -8.689 1.00 96.31 68 ASP A N 1
ATOM 513 C CA . ASP A 1 68 ? 6.072 -1.472 -7.241 1.00 96.31 68 ASP A CA 1
ATOM 514 C C . ASP A 1 68 ? 5.065 -2.518 -6.771 1.00 96.31 68 ASP A C 1
ATOM 516 O O . ASP A 1 68 ? 5.359 -3.259 -5.836 1.00 96.31 68 ASP A O 1
ATOM 520 N N . CYS A 1 69 ? 3.942 -2.677 -7.482 1.00 96.38 69 CYS A N 1
ATOM 521 C CA . CYS A 1 69 ? 2.962 -3.730 -7.202 1.00 96.38 69 CYS A CA 1
ATOM 522 C C . CYS A 1 69 ? 3.593 -5.132 -7.244 1.00 96.38 69 CYS A C 1
ATOM 524 O O . CYS A 1 69 ? 3.383 -5.932 -6.338 1.00 96.38 69 CYS A O 1
ATOM 526 N N . GLU A 1 70 ? 4.407 -5.431 -8.262 1.00 95.25 70 GLU A N 1
ATOM 527 C CA . GLU A 1 70 ? 5.156 -6.694 -8.340 1.00 95.25 70 GLU A CA 1
ATOM 528 C C . GLU A 1 70 ? 6.104 -6.869 -7.145 1.00 95.25 70 GLU A C 1
ATOM 530 O O . GLU A 1 70 ? 6.184 -7.944 -6.557 1.00 95.25 70 GLU A O 1
ATOM 535 N N . THR A 1 71 ? 6.810 -5.803 -6.764 1.00 96.56 71 THR A N 1
ATOM 536 C CA . THR A 1 71 ? 7.743 -5.824 -5.631 1.00 96.56 71 THR A CA 1
ATOM 537 C C . THR A 1 71 ? 7.016 -6.107 -4.317 1.00 96.56 71 THR A C 1
ATOM 539 O O . THR A 1 71 ? 7.475 -6.940 -3.540 1.00 96.56 71 THR A O 1
ATOM 542 N N . LEU A 1 72 ? 5.861 -5.477 -4.094 1.00 97.06 72 LEU A N 1
ATOM 543 C CA . LEU A 1 72 ? 5.035 -5.697 -2.908 1.00 97.06 72 LEU A CA 1
ATOM 544 C C . LEU A 1 72 ? 4.453 -7.118 -2.865 1.00 97.06 72 LEU A C 1
ATOM 546 O O . LEU A 1 72 ? 4.506 -7.751 -1.816 1.00 97.06 72 LEU A O 1
ATOM 550 N N . ARG A 1 73 ? 3.984 -7.666 -3.998 1.00 95.56 73 ARG A N 1
ATOM 551 C CA . ARG A 1 73 ? 3.508 -9.067 -4.087 1.00 95.56 73 ARG A CA 1
ATOM 552 C C . ARG A 1 73 ? 4.580 -10.089 -3.720 1.00 95.56 73 ARG A C 1
ATOM 554 O O . ARG A 1 73 ? 4.262 -11.172 -3.246 1.00 95.56 73 ARG A O 1
ATOM 561 N N . LEU A 1 74 ? 5.848 -9.748 -3.934 1.00 95.44 74 LEU A N 1
ATOM 562 C CA . LEU A 1 74 ? 6.987 -10.585 -3.565 1.00 95.44 74 LEU A CA 1
ATOM 563 C C . LEU A 1 74 ? 7.466 -10.344 -2.125 1.00 95.44 74 LEU A C 1
ATOM 565 O O . LEU A 1 74 ? 8.419 -10.987 -1.700 1.00 95.44 74 LEU A O 1
ATOM 569 N N . GLY A 1 75 ? 6.828 -9.444 -1.370 1.00 94.81 75 GLY A N 1
ATOM 570 C CA . GLY A 1 75 ? 7.202 -9.110 0.007 1.00 94.81 75 GLY A CA 1
ATOM 571 C C . GLY A 1 75 ? 8.345 -8.097 0.125 1.00 94.81 75 GLY A C 1
ATOM 572 O O . GLY A 1 75 ? 8.925 -7.954 1.197 1.00 94.81 75 GLY A O 1
ATOM 573 N N . GLY A 1 76 ? 8.690 -7.396 -0.959 1.00 96.62 76 GLY A N 1
ATOM 574 C CA . GLY A 1 76 ? 9.708 -6.346 -0.974 1.00 96.62 76 GLY A CA 1
ATOM 575 C C . GLY A 1 76 ? 10.840 -6.582 -1.977 1.00 96.62 76 GLY A C 1
ATOM 576 O O . GLY A 1 76 ? 10.923 -7.596 -2.677 1.00 96.62 76 GLY A O 1
ATOM 577 N N . LEU A 1 77 ? 11.748 -5.606 -2.057 1.00 96.69 77 LEU A N 1
ATOM 578 C CA . LEU A 1 77 ? 12.795 -5.569 -3.080 1.00 96.69 77 LEU A CA 1
ATOM 579 C C . LEU A 1 77 ? 13.806 -6.709 -2.921 1.00 96.69 77 LEU A C 1
ATOM 581 O O . LEU A 1 77 ? 14.195 -7.324 -3.913 1.00 96.69 77 LEU A O 1
ATOM 585 N N . LEU A 1 78 ? 14.225 -7.010 -1.690 1.00 95.38 78 LEU A N 1
ATOM 586 C CA . LEU A 1 78 ? 15.203 -8.073 -1.442 1.00 95.38 78 LEU A CA 1
ATOM 587 C C . LEU A 1 78 ? 14.658 -9.443 -1.854 1.00 95.38 78 LEU A C 1
ATOM 589 O O . LEU A 1 78 ? 15.342 -10.176 -2.562 1.00 95.38 78 LEU A O 1
ATOM 593 N N . ALA A 1 79 ? 13.409 -9.748 -1.498 1.00 94.69 79 ALA A N 1
ATOM 594 C CA . ALA A 1 79 ? 12.759 -10.998 -1.878 1.00 94.69 79 ALA A CA 1
ATOM 595 C C . ALA A 1 79 ? 12.642 -11.141 -3.405 1.00 94.69 79 ALA A C 1
ATOM 597 O O . ALA A 1 79 ? 12.971 -12.189 -3.969 1.00 94.69 79 ALA A O 1
ATOM 598 N N . ARG A 1 80 ? 12.286 -10.051 -4.096 1.00 93.88 80 ARG A N 1
ATOM 599 C CA . ARG A 1 80 ? 12.280 -9.995 -5.562 1.00 93.88 80 ARG A CA 1
ATOM 600 C C . ARG A 1 80 ? 13.653 -10.297 -6.167 1.00 93.88 80 ARG A C 1
ATOM 602 O O . ARG A 1 80 ? 13.748 -11.101 -7.096 1.00 93.88 80 ARG A O 1
ATOM 609 N N . LEU A 1 81 ? 14.714 -9.671 -5.658 1.00 92.94 81 LEU A N 1
ATOM 610 C CA . LEU A 1 81 ? 16.079 -9.896 -6.145 1.00 92.94 81 LEU A CA 1
ATOM 611 C C . LEU A 1 81 ? 16.532 -11.339 -5.885 1.00 92.94 81 LEU A C 1
ATOM 613 O O . LEU A 1 81 ? 17.075 -11.982 -6.784 1.00 92.94 81 LEU A O 1
ATOM 617 N N . SER A 1 82 ? 16.247 -11.893 -4.706 1.00 91.06 82 SER A N 1
ATOM 618 C CA . SER A 1 82 ? 16.553 -13.291 -4.384 1.00 91.06 82 SER A CA 1
ATOM 619 C C . SER A 1 82 ? 15.876 -14.274 -5.348 1.00 91.06 82 SER A C 1
ATOM 621 O O . SER A 1 82 ? 16.530 -15.205 -5.824 1.00 91.06 82 SER A O 1
ATOM 623 N N . GLY A 1 83 ? 14.607 -14.049 -5.707 1.00 82.62 83 GLY A N 1
ATOM 624 C CA . GLY A 1 83 ? 13.889 -14.881 -6.681 1.00 82.62 83 GLY A CA 1
ATOM 625 C C . GLY A 1 83 ? 14.486 -14.822 -8.094 1.00 82.62 83 GLY A C 1
ATOM 626 O O . GLY A 1 83 ? 14.617 -15.848 -8.771 1.00 82.62 83 GLY A O 1
ATOM 627 N N . GLN A 1 84 ? 14.928 -13.639 -8.527 1.00 78.31 84 GLN A N 1
ATOM 628 C CA . GLN A 1 84 ? 15.613 -13.462 -9.814 1.00 78.31 84 GLN A CA 1
ATOM 629 C C . GLN A 1 84 ? 16.971 -14.175 -9.843 1.00 78.31 84 GLN A C 1
ATOM 631 O O . GLN A 1 84 ? 17.306 -14.837 -10.828 1.00 78.31 84 GLN A O 1
ATOM 636 N N . HIS A 1 85 ? 17.734 -14.097 -8.752 1.00 67.44 85 HIS A N 1
ATOM 637 C CA . HIS A 1 85 ? 19.012 -14.796 -8.627 1.00 67.44 85 HIS A CA 1
ATOM 638 C C . HIS A 1 85 ? 18.831 -16.320 -8.619 1.00 67.44 85 HIS A C 1
ATOM 640 O O . HIS A 1 85 ? 19.533 -17.014 -9.352 1.00 67.44 85 HIS A O 1
ATOM 646 N N . ALA A 1 86 ? 17.852 -16.849 -7.880 1.00 63.91 86 ALA A N 1
ATOM 647 C CA . ALA A 1 86 ? 17.554 -18.283 -7.867 1.00 63.91 86 ALA A CA 1
ATOM 648 C C . ALA A 1 86 ? 17.171 -18.821 -9.260 1.00 63.91 86 ALA A C 1
ATOM 650 O O . ALA A 1 86 ? 17.584 -19.917 -9.646 1.00 63.91 86 ALA A O 1
ATOM 651 N N . SER A 1 87 ? 16.429 -18.029 -10.038 1.00 64.31 87 SER A N 1
ATOM 652 C CA . SER A 1 87 ? 16.026 -18.376 -11.408 1.00 64.31 87 SER A CA 1
ATOM 653 C C . SER A 1 87 ? 17.216 -18.384 -12.378 1.00 64.31 87 SER A C 1
ATOM 655 O O . SER A 1 87 ? 17.327 -19.271 -13.225 1.00 64.31 87 SER A O 1
ATOM 657 N N . ARG A 1 88 ? 18.158 -17.446 -12.213 1.00 60.78 88 ARG A N 1
ATOM 658 C CA . ARG A 1 88 ? 19.344 -17.306 -13.072 1.00 60.78 88 ARG A CA 1
ATOM 659 C C . ARG A 1 88 ? 20.377 -18.418 -12.850 1.00 60.78 88 ARG A C 1
ATOM 661 O O . ARG A 1 88 ? 20.933 -18.925 -13.820 1.00 60.78 88 ARG A O 1
ATOM 668 N N . THR A 1 89 ? 20.579 -18.859 -11.607 1.00 61.00 89 THR A N 1
ATOM 669 C CA . THR A 1 89 ? 21.515 -19.952 -11.264 1.00 61.00 89 THR A CA 1
ATOM 670 C C . THR A 1 89 ? 21.026 -21.328 -11.741 1.00 61.00 89 THR A C 1
ATOM 672 O O . THR A 1 89 ? 21.825 -22.212 -12.063 1.00 61.00 89 THR A O 1
ATOM 675 N N . ARG A 1 90 ? 19.703 -21.528 -11.844 1.00 57.28 90 ARG A N 1
ATOM 676 C CA . ARG A 1 90 ? 19.126 -22.759 -12.418 1.00 57.28 90 ARG A CA 1
ATOM 677 C C . ARG A 1 90 ? 19.333 -22.843 -13.931 1.00 57.28 90 ARG A C 1
ATOM 679 O O . ARG A 1 90 ? 19.590 -23.924 -14.447 1.00 57.28 90 ARG A O 1
ATOM 686 N N . GLN A 1 91 ? 19.299 -21.711 -14.631 1.00 55.53 91 GLN A N 1
ATOM 687 C CA . GLN A 1 91 ? 19.479 -21.660 -16.083 1.00 55.53 91 GLN A CA 1
ATOM 688 C C . GLN A 1 91 ? 20.927 -21.954 -16.521 1.00 55.53 91 GLN A C 1
ATOM 690 O O . GLN A 1 91 ? 21.144 -22.521 -17.588 1.00 55.53 91 GLN A O 1
ATOM 695 N N . THR A 1 92 ? 21.924 -21.634 -15.689 1.00 56.75 92 THR A N 1
ATOM 696 C CA . THR A 1 92 ? 23.340 -21.930 -15.977 1.00 56.75 92 THR A CA 1
ATOM 697 C C . THR A 1 92 ? 23.724 -23.390 -15.733 1.00 56.75 92 THR A C 1
ATOM 699 O O . THR A 1 92 ? 24.660 -23.873 -16.361 1.00 56.75 92 THR A O 1
ATOM 702 N N . SER A 1 93 ? 22.997 -24.109 -14.873 1.00 58.44 93 SER A N 1
ATOM 703 C CA . SER A 1 93 ? 23.270 -25.526 -14.565 1.00 58.44 93 SER A CA 1
ATOM 704 C C . S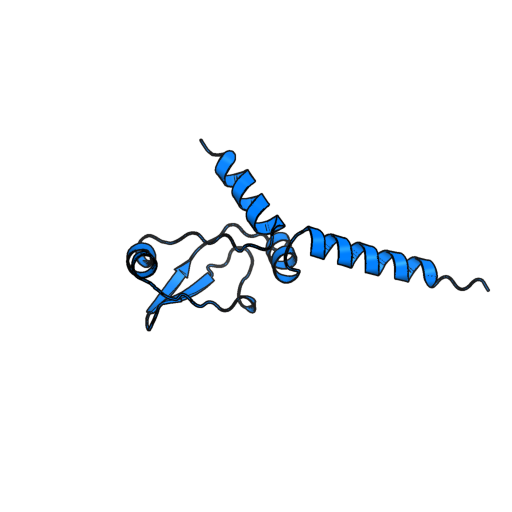ER A 1 93 ? 22.633 -26.509 -15.562 1.00 58.44 93 SER A C 1
ATOM 706 O O . SER A 1 93 ? 22.878 -27.706 -15.480 1.00 58.44 93 SER A O 1
ATOM 708 N N . GLY A 1 94 ? 21.819 -26.016 -16.506 1.00 53.94 94 GLY A N 1
ATOM 709 C CA . GLY A 1 94 ? 21.121 -26.823 -17.515 1.00 53.94 94 GLY A CA 1
ATOM 710 C C . GLY A 1 94 ? 21.847 -26.984 -18.857 1.00 53.94 94 GLY A C 1
ATOM 711 O O . GLY A 1 94 ? 21.315 -27.644 -19.745 1.00 53.94 94 GLY A O 1
ATOM 712 N N . LYS A 1 95 ? 23.046 -26.410 -19.047 1.00 51.50 95 LYS A N 1
ATOM 713 C CA . LYS A 1 95 ? 23.884 -26.731 -20.217 1.00 51.50 95 LYS A CA 1
ATOM 714 C C . LYS A 1 95 ? 24.612 -28.051 -19.965 1.00 51.50 95 LYS A C 1
ATOM 716 O O . LYS A 1 95 ? 25.768 -28.069 -19.553 1.00 51.50 95 LYS A O 1
ATOM 721 N N . GLN A 1 96 ? 23.901 -29.153 -20.197 1.00 50.62 96 GLN A N 1
ATOM 722 C CA . GLN A 1 96 ? 24.503 -30.470 -20.364 1.00 50.62 96 GLN A CA 1
ATOM 723 C C . GLN A 1 96 ? 25.458 -30.406 -21.564 1.00 50.62 96 GLN A C 1
ATOM 725 O O . GLN A 1 96 ? 25.059 -30.052 -22.673 1.00 50.62 96 GLN A O 1
ATOM 730 N N . VAL A 1 97 ? 26.733 -30.673 -21.296 1.00 48.56 97 VAL A N 1
ATOM 731 C CA . VAL A 1 97 ? 27.778 -30.871 -22.299 1.00 48.56 97 VAL A CA 1
ATOM 732 C C . VAL A 1 97 ? 27.445 -32.173 -23.031 1.00 48.56 97 VAL A C 1
ATOM 734 O O . VAL A 1 97 ? 27.418 -33.227 -22.399 1.00 48.56 97 VAL A O 1
ATOM 737 N N . THR A 1 98 ? 27.106 -32.071 -24.318 1.00 51.06 98 THR A N 1
ATOM 738 C CA . THR A 1 98 ? 27.161 -33.188 -25.281 1.00 51.06 98 THR A CA 1
ATOM 739 C C . THR A 1 98 ? 28.572 -33.725 -25.412 1.00 51.06 98 THR A C 1
ATOM 741 O O . THR A 1 98 ? 29.498 -32.880 -25.443 1.00 51.06 98 THR A O 1
#

Sequence (98 aa):
MENRCRIFHANLINAGILPLIATVEAQPALASADQVSLDFDAVQSDAPVKVDIGEQSFRLTHQLTARDCETLRLGGLLARLSGQHASRTRQTSGKQVT

Radius of gyration: 18.31 Å; Cα contacts (8 Å, |Δi|>4): 113; chains: 1; bounding box: 47×53×41 Å